Protein AF-A0A0A8YWP9-F1 (afdb_monomer)

Structure (mmCIF, N/CA/C/O backbone):
data_AF-A0A0A8YWP9-F1
#
_entry.id   AF-A0A0A8YWP9-F1
#
loop_
_atom_site.group_PDB
_atom_site.id
_atom_site.type_symbol
_atom_site.label_atom_id
_atom_site.label_alt_id
_atom_site.label_comp_id
_atom_site.label_asym_id
_atom_site.label_entity_id
_atom_site.label_seq_id
_atom_site.pdbx_PDB_ins_code
_atom_site.Cartn_x
_atom_site.Cartn_y
_atom_site.Cartn_z
_atom_site.occupancy
_atom_site.B_iso_or_equiv
_atom_site.auth_seq_id
_atom_site.auth_comp_id
_atom_site.auth_asym_id
_atom_site.auth_atom_id
_atom_site.pdbx_PDB_model_num
ATOM 1 N N . MET A 1 1 ? -4.025 -12.120 -4.131 1.00 73.50 1 MET A N 1
ATOM 2 C CA . MET A 1 1 ? -4.513 -11.167 -3.112 1.00 73.50 1 MET A CA 1
ATOM 3 C C . MET A 1 1 ? -4.702 -11.933 -1.810 1.00 73.50 1 MET A C 1
ATOM 5 O O . MET A 1 1 ? -5.176 -13.062 -1.880 1.00 73.50 1 MET A O 1
ATOM 9 N N . TYR A 1 2 ? -4.274 -11.401 -0.662 1.00 86.81 2 TYR A N 1
ATOM 10 C CA . TYR A 1 2 ? -4.468 -12.091 0.619 1.00 86.81 2 TYR A CA 1
ATOM 11 C C . TYR A 1 2 ? -5.923 -11.932 1.069 1.00 86.81 2 TYR A C 1
ATOM 13 O O . TYR A 1 2 ? -6.417 -10.810 1.146 1.00 86.81 2 TYR A O 1
ATOM 21 N N . LYS A 1 3 ? -6.610 -13.045 1.345 1.00 94.44 3 LYS A N 1
ATOM 22 C C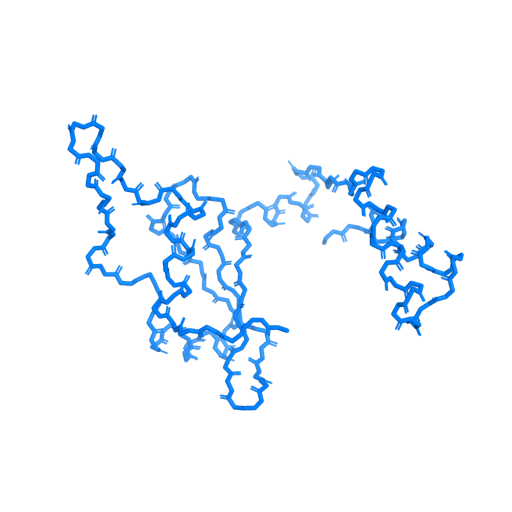A . LYS A 1 3 ? -7.946 -13.036 1.952 1.00 94.44 3 LYS A CA 1
ATOM 23 C C . LYS A 1 3 ? -7.761 -13.126 3.468 1.00 94.44 3 LYS A C 1
ATOM 25 O O . LYS A 1 3 ? -7.321 -14.159 3.964 1.00 94.44 3 LYS A O 1
ATOM 30 N N . ILE A 1 4 ? -8.047 -12.033 4.170 1.00 95.75 4 ILE A N 1
ATOM 31 C CA . ILE A 1 4 ? -7.954 -11.922 5.632 1.00 95.75 4 ILE A CA 1
ATOM 32 C C . ILE A 1 4 ? -9.261 -11.367 6.196 1.00 95.75 4 ILE A C 1
ATOM 34 O O . ILE A 1 4 ? -10.055 -10.768 5.467 1.00 95.75 4 ILE A O 1
ATOM 38 N N . THR A 1 5 ? -9.499 -11.577 7.485 1.00 95.69 5 THR A N 1
ATOM 39 C CA . THR A 1 5 ? -10.653 -10.992 8.178 1.00 95.69 5 THR A CA 1
ATOM 40 C C . THR A 1 5 ? -10.451 -9.493 8.414 1.00 95.69 5 THR A C 1
ATOM 42 O O . THR A 1 5 ? -9.329 -8.985 8.388 1.00 95.69 5 THR A O 1
ATOM 45 N N . LEU A 1 6 ? -11.545 -8.767 8.673 1.00 94.88 6 LEU A N 1
ATOM 46 C CA . LEU A 1 6 ? -11.460 -7.346 9.021 1.00 94.88 6 LEU A CA 1
ATOM 47 C C . LEU A 1 6 ? -10.706 -7.122 10.343 1.00 94.88 6 LEU A C 1
ATOM 49 O O . LEU A 1 6 ? -10.003 -6.127 10.482 1.00 94.88 6 LEU A O 1
ATOM 53 N N . GLU A 1 7 ? -10.814 -8.060 11.283 1.00 94.75 7 GLU A N 1
ATOM 54 C CA . GLU A 1 7 ? -10.028 -8.073 12.521 1.00 94.75 7 GLU A CA 1
ATOM 55 C C . GLU A 1 7 ? -8.526 -8.145 12.214 1.00 94.75 7 GLU A C 1
ATOM 57 O O . GLU A 1 7 ? -7.788 -7.232 12.568 1.00 94.75 7 GLU A O 1
ATOM 62 N N . GLN A 1 8 ? -8.098 -9.120 11.405 1.00 94.44 8 GLN A N 1
ATOM 63 C CA . GLN A 1 8 ? -6.698 -9.249 10.977 1.00 94.44 8 GLN A CA 1
ATOM 64 C C . GLN A 1 8 ? -6.188 -8.018 10.215 1.00 94.44 8 GLN A C 1
ATOM 66 O O . GLN A 1 8 ? -5.021 -7.653 10.327 1.00 94.44 8 GLN A O 1
ATOM 71 N N . PHE A 1 9 ? -7.040 -7.355 9.427 1.00 94.81 9 PHE A N 1
ATOM 72 C CA . PHE A 1 9 ? -6.663 -6.101 8.771 1.00 94.81 9 PHE A CA 1
ATOM 73 C C . PHE A 1 9 ? -6.423 -4.969 9.783 1.00 94.81 9 PHE A C 1
ATOM 75 O O . PHE A 1 9 ? -5.493 -4.181 9.606 1.00 94.81 9 PHE A O 1
ATOM 82 N N . ASN A 1 10 ? -7.220 -4.898 10.856 1.00 93.38 10 ASN A N 1
ATOM 83 C CA . ASN A 1 10 ? -6.973 -3.963 11.954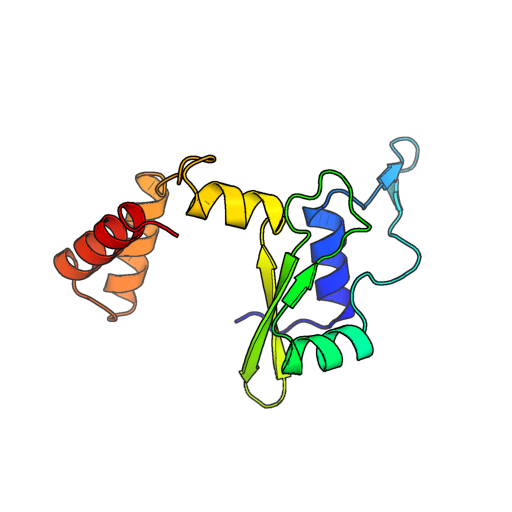 1.00 93.38 10 ASN A CA 1
ATOM 84 C C . ASN A 1 10 ? -5.669 -4.296 12.691 1.00 93.38 10 ASN A C 1
ATOM 86 O O . ASN A 1 10 ? -4.910 -3.374 12.974 1.00 93.38 10 ASN A O 1
ATOM 90 N N . ASP A 1 11 ? -5.355 -5.575 12.912 1.00 92.00 11 ASP A N 1
ATOM 91 C CA . ASP A 1 11 ? -4.080 -5.985 13.521 1.00 92.00 11 ASP A CA 1
ATOM 92 C C . ASP A 1 11 ? -2.876 -5.486 12.715 1.00 92.00 11 ASP A C 1
ATOM 94 O O . ASP A 1 11 ? -1.937 -4.915 13.278 1.00 92.00 11 ASP A O 1
ATOM 98 N N . VAL A 1 12 ? -2.931 -5.619 11.383 1.00 92.19 12 VAL A N 1
ATOM 99 C CA . VAL A 1 12 ? -1.901 -5.075 10.482 1.00 92.19 12 VAL A CA 1
ATOM 100 C C . VAL A 1 12 ? -1.834 -3.552 10.594 1.00 92.19 12 VAL A C 1
ATOM 102 O O . VAL A 1 12 ? -0.743 -3.004 10.738 1.00 92.19 12 VAL A O 1
ATOM 105 N N . LEU A 1 13 ? -2.977 -2.855 10.588 1.00 91.69 13 LEU A N 1
ATOM 106 C CA . LEU A 1 13 ? -3.007 -1.399 10.772 1.00 91.69 13 LEU A CA 1
ATOM 107 C C . LEU A 1 13 ? -2.370 -0.975 12.098 1.00 91.69 13 LEU A C 1
ATOM 109 O O . LEU A 1 13 ? -1.657 0.027 12.125 1.00 91.69 13 LEU A O 1
ATOM 113 N N . PHE A 1 14 ? -2.609 -1.705 13.188 1.00 90.88 14 PHE A N 1
ATOM 114 C CA . PHE A 1 14 ? -2.013 -1.401 14.485 1.00 90.88 14 PHE A CA 1
ATOM 115 C C . PHE A 1 14 ? -0.503 -1.601 14.477 1.00 90.88 14 PHE A C 1
ATOM 117 O O . PHE A 1 14 ? 0.233 -0.727 14.941 1.00 90.88 14 PHE A O 1
ATOM 124 N N . GLN A 1 15 ? -0.037 -2.727 13.942 1.00 88.81 15 GLN A N 1
ATOM 125 C CA . GLN A 1 15 ? 1.383 -3.059 13.892 1.00 88.81 15 GLN A CA 1
ATOM 126 C C . GLN A 1 15 ? 2.161 -2.060 13.030 1.00 88.81 15 GLN A C 1
ATOM 128 O O . GLN A 1 15 ? 3.145 -1.477 13.488 1.00 88.81 15 GLN A O 1
ATOM 133 N N . GLU A 1 16 ? 1.700 -1.816 11.804 1.00 90.19 16 GLU A N 1
ATOM 134 C CA . GLU A 1 16 ? 2.377 -0.936 10.844 1.00 90.19 16 GLU A CA 1
ATOM 135 C C . GLU A 1 16 ? 2.403 0.525 11.312 1.00 90.19 16 GLU A C 1
ATOM 137 O O . GLU A 1 16 ? 3.335 1.274 11.015 1.00 90.19 16 GLU A O 1
ATOM 142 N N . ASN A 1 17 ? 1.413 0.926 12.112 1.00 89.19 17 ASN A N 1
ATOM 143 C CA . ASN A 1 17 ? 1.354 2.252 12.717 1.00 89.19 17 ASN A CA 1
ATOM 144 C C . ASN A 1 17 ? 1.922 2.322 14.137 1.00 89.19 17 ASN A C 1
ATOM 146 O O . ASN A 1 17 ? 1.774 3.355 14.788 1.00 89.19 17 ASN A O 1
ATOM 150 N N . ARG A 1 18 ? 2.595 1.263 14.613 1.00 86.94 18 ARG A N 1
ATOM 151 C CA . ARG A 1 18 ? 3.243 1.203 15.938 1.00 86.94 18 ARG A CA 1
ATOM 152 C C . ARG A 1 18 ? 2.291 1.526 17.096 1.00 86.94 18 ARG A C 1
ATOM 154 O O . ARG A 1 18 ? 2.688 2.121 18.094 1.00 86.94 18 ARG A O 1
ATOM 161 N N . LEU A 1 19 ? 1.028 1.142 16.948 1.00 84.62 19 LEU A N 1
ATOM 162 C CA . LEU A 1 19 ? -0.011 1.304 17.969 1.00 84.62 19 LEU A CA 1
ATOM 163 C C . LEU A 1 19 ? -0.038 0.157 18.975 1.00 84.62 19 LEU A C 1
ATOM 165 O O . LEU A 1 19 ? -0.704 0.244 20.002 1.00 84.62 19 LEU A O 1
ATOM 169 N N . VAL A 1 20 ? 0.688 -0.909 18.667 1.00 82.00 20 VAL A N 1
ATOM 170 C CA . VAL A 1 20 ? 0.894 -2.039 19.554 1.00 82.00 20 VAL A CA 1
ATOM 171 C C . VAL A 1 20 ? 1.992 -1.678 20.555 1.00 82.00 20 VAL A C 1
ATOM 173 O O . VAL A 1 20 ? 3.141 -1.456 20.168 1.00 82.00 20 VAL A O 1
ATOM 176 N N . LEU A 1 21 ? 1.645 -1.593 21.840 1.00 73.69 21 LEU A N 1
ATOM 177 C CA . LEU A 1 21 ? 2.605 -1.302 22.904 1.00 73.69 21 LEU A CA 1
ATOM 178 C C . LEU A 1 21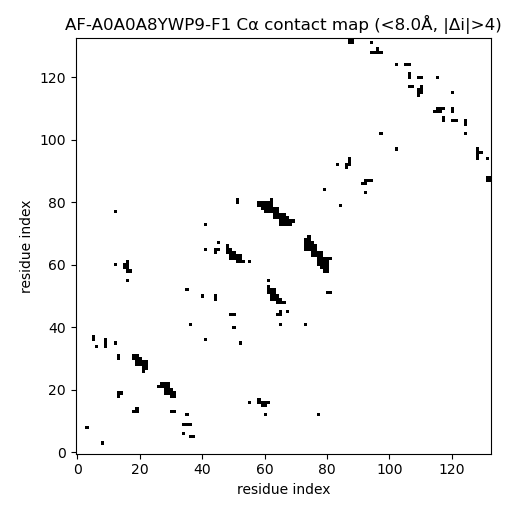 ? 3.214 -2.610 23.416 1.00 73.69 21 LEU A C 1
ATOM 180 O O . LEU A 1 21 ? 2.517 -3.442 23.996 1.00 73.69 21 LEU A O 1
ATOM 184 N N . GLU A 1 22 ? 4.523 -2.785 23.244 1.00 66.19 22 GLU A N 1
ATOM 185 C CA . GLU A 1 22 ? 5.268 -3.837 23.937 1.00 66.19 22 GLU A CA 1
ATOM 186 C C . GLU A 1 22 ? 5.669 -3.339 25.330 1.00 66.19 22 GLU A C 1
ATOM 188 O O . GLU A 1 22 ? 6.551 -2.488 25.485 1.00 66.19 22 GLU A O 1
ATOM 193 N N . ASN A 1 23 ? 5.034 -3.868 26.378 1.00 60.19 23 ASN A N 1
ATOM 194 C CA . ASN A 1 23 ? 5.459 -3.578 27.744 1.00 60.19 23 ASN A CA 1
ATOM 195 C C . ASN A 1 23 ? 6.726 -4.386 28.056 1.00 60.19 23 ASN A C 1
ATOM 197 O O . ASN A 1 23 ? 6.669 -5.563 28.413 1.00 60.19 23 ASN A O 1
ATOM 201 N N . GLY A 1 24 ? 7.886 -3.728 27.960 1.00 53.59 24 GLY A N 1
ATOM 202 C CA . GLY A 1 24 ? 9.224 -4.326 28.089 1.00 53.59 24 GLY A CA 1
ATOM 203 C C . GLY A 1 24 ? 9.584 -4.970 29.438 1.00 53.59 24 GLY A C 1
ATOM 204 O O . GLY A 1 24 ? 10.747 -5.301 29.646 1.00 53.59 24 GLY A O 1
ATOM 205 N N . LYS A 1 25 ? 8.633 -5.137 30.365 1.00 57.84 25 LYS A N 1
ATOM 206 C CA . LYS A 1 25 ? 8.844 -5.839 31.643 1.00 57.84 25 LYS A CA 1
ATOM 207 C C . LYS A 1 25 ? 8.317 -7.275 31.649 1.00 57.84 25 LYS A C 1
ATOM 209 O O . LYS A 1 25 ? 8.973 -8.124 32.239 1.00 57.84 25 LYS A O 1
ATOM 214 N N . ASP A 1 26 ? 7.219 -7.545 30.938 1.00 63.28 26 ASP A N 1
ATOM 215 C CA . ASP A 1 26 ? 6.518 -8.839 31.005 1.00 63.28 26 ASP A CA 1
ATOM 216 C C . ASP A 1 26 ? 6.308 -9.496 29.627 1.00 63.28 26 ASP A C 1
ATOM 218 O O . ASP A 1 26 ? 5.718 -10.568 29.539 1.00 63.28 26 ASP A O 1
ATOM 222 N N . GLY A 1 27 ? 6.758 -8.860 28.534 1.00 61.12 27 GLY A N 1
ATOM 223 C CA . GLY A 1 27 ? 6.565 -9.366 27.166 1.00 61.12 27 GLY A CA 1
ATOM 224 C C . GLY A 1 27 ? 5.109 -9.334 26.681 1.00 61.12 27 GLY A C 1
ATOM 225 O O . GLY A 1 27 ? 4.809 -9.844 25.604 1.00 61.12 27 GLY A O 1
ATOM 226 N N . ASN A 1 28 ? 4.204 -8.735 27.460 1.00 65.25 28 ASN A N 1
ATOM 227 C CA . ASN A 1 28 ? 2.806 -8.581 27.084 1.00 65.25 28 ASN A CA 1
ATOM 228 C C . ASN A 1 28 ? 2.653 -7.480 26.032 1.00 65.25 28 ASN A C 1
ATOM 230 O O . ASN A 1 28 ? 3.057 -6.330 26.233 1.00 65.25 28 ASN A O 1
ATOM 234 N N . VAL A 1 29 ? 2.031 -7.870 24.925 1.00 69.94 29 VAL A N 1
ATOM 235 C CA . VAL A 1 29 ? 1.680 -7.020 23.794 1.00 69.94 29 VAL A CA 1
ATOM 236 C C . VAL A 1 29 ? 0.284 -6.457 24.046 1.00 69.94 29 VAL A C 1
ATOM 238 O O . VAL A 1 29 ? -0.672 -7.221 24.185 1.00 69.94 29 VAL A O 1
ATOM 241 N N . GLN A 1 30 ? 0.157 -5.134 24.141 1.00 74.50 30 GLN A N 1
ATOM 242 C CA . GLN A 1 30 ? -1.134 -4.476 24.331 1.00 74.50 30 GLN A CA 1
ATOM 243 C C . GLN A 1 30 ? -1.627 -3.905 23.001 1.00 74.50 30 GLN A C 1
ATOM 245 O O . GLN A 1 30 ? -1.008 -3.008 22.425 1.00 74.50 30 GLN A O 1
ATOM 250 N N . TYR A 1 31 ? -2.753 -4.440 22.534 1.00 75.56 31 TYR A N 1
ATOM 251 C CA . TYR A 1 31 ? -3.480 -3.934 21.374 1.00 75.56 31 TYR A CA 1
ATOM 252 C C . TYR A 1 31 ? -4.522 -2.897 21.810 1.00 75.56 31 TYR A C 1
ATOM 254 O O . TYR A 1 31 ? -4.982 -2.945 22.954 1.00 75.56 31 TYR A O 1
ATOM 262 N N . PRO A 1 32 ? -4.913 -1.963 20.927 1.00 80.94 32 PRO A N 1
ATOM 263 C CA . PRO A 1 32 ? -6.024 -1.062 21.200 1.00 80.94 32 PRO A CA 1
ATOM 264 C C . PRO A 1 32 ? -7.333 -1.819 21.452 1.00 80.94 32 PRO A C 1
ATOM 266 O O . PRO A 1 32 ? -7.656 -2.771 20.747 1.00 80.94 32 PRO A O 1
ATOM 269 N N . ASP A 1 33 ? -8.127 -1.337 22.410 1.00 81.12 33 ASP A N 1
ATOM 270 C CA . ASP A 1 33 ? -9.385 -1.975 22.835 1.00 81.12 33 ASP A CA 1
ATOM 271 C C . ASP A 1 33 ? -10.516 -1.878 21.790 1.00 81.12 33 ASP A C 1
ATOM 273 O O . ASP A 1 33 ? -11.641 -2.323 22.022 1.00 81.12 33 ASP A O 1
ATOM 277 N N . SER A 1 34 ? -10.282 -1.222 20.651 1.00 85.94 34 SER A N 1
ATOM 278 C CA . SER A 1 34 ? -11.295 -0.998 19.619 1.00 85.94 34 SER A CA 1
ATOM 279 C C . SER A 1 34 ? -10.680 -0.960 18.222 1.00 85.94 34 SER A C 1
ATOM 281 O O . SER A 1 34 ? -9.600 -0.389 18.054 1.00 85.94 34 SER A O 1
ATOM 283 N N . PRO A 1 35 ? -11.369 -1.518 17.208 1.00 90.56 35 PRO A N 1
ATOM 284 C CA . PRO A 1 35 ? -10.893 -1.485 15.832 1.00 90.56 35 PRO A CA 1
ATOM 285 C C . PRO A 1 35 ? -10.870 -0.050 15.291 1.00 90.56 35 PRO A C 1
ATOM 287 O O . PRO A 1 35 ? -11.729 0.770 15.613 1.00 90.56 35 PRO A O 1
ATOM 290 N N . LEU A 1 36 ? -9.910 0.236 14.413 1.00 89.75 36 LEU A N 1
ATOM 291 C CA . LEU A 1 36 ? -9.839 1.493 13.658 1.00 89.75 36 LEU A CA 1
ATOM 292 C C . LEU A 1 36 ? -10.865 1.517 12.526 1.00 89.75 36 LEU A C 1
ATOM 294 O O . LEU A 1 36 ? -11.403 2.574 12.190 1.00 89.75 36 LEU A O 1
ATOM 298 N N . ILE A 1 37 ? -11.105 0.350 11.924 1.00 92.44 37 ILE A N 1
ATOM 299 C CA . ILE A 1 37 ? -12.026 0.156 10.810 1.00 92.44 37 ILE A CA 1
ATOM 300 C C . ILE A 1 37 ? -13.022 -0.959 11.152 1.00 92.44 37 ILE A C 1
ATOM 302 O O . ILE A 1 37 ? -12.635 -2.119 11.291 1.00 92.44 37 ILE A O 1
ATOM 306 N N . GLY A 1 38 ? -14.307 -0.617 11.245 1.00 93.38 38 GLY A N 1
ATOM 307 C CA . GLY A 1 38 ? -15.424 -1.555 11.348 1.00 93.38 38 GLY A CA 1
ATOM 308 C C . GLY A 1 38 ? -16.227 -1.670 10.049 1.00 93.38 38 GLY A C 1
ATOM 309 O O . GLY A 1 38 ? -15.901 -1.066 9.026 1.00 93.38 38 GLY A O 1
ATOM 310 N N . SER A 1 39 ? -17.312 -2.443 10.080 1.00 93.50 39 SER A N 1
ATOM 311 C CA . SER A 1 39 ? -18.175 -2.650 8.907 1.00 93.50 39 SER A CA 1
ATOM 312 C C . SER A 1 39 ? -18.811 -1.353 8.392 1.00 93.50 39 SER A C 1
ATOM 314 O O . SER A 1 39 ? -18.897 -1.162 7.182 1.00 93.50 39 SER A O 1
ATOM 316 N N . SER A 1 40 ? -19.198 -0.440 9.290 1.00 93.56 40 SER A N 1
ATOM 317 C CA . SER A 1 40 ? -19.733 0.885 8.942 1.00 93.56 40 SER A CA 1
ATOM 318 C C . SER A 1 40 ? -18.732 1.731 8.159 1.00 93.56 40 SER A C 1
ATOM 320 O O . SER A 1 40 ? -19.084 2.396 7.188 1.00 93.56 40 SER A O 1
ATOM 322 N N . GLU A 1 41 ? -17.460 1.684 8.546 1.00 94.06 41 GLU A N 1
ATOM 323 C CA . GLU A 1 41 ? -16.369 2.382 7.874 1.00 94.06 41 GLU A CA 1
ATOM 324 C C . GLU A 1 41 ? -16.164 1.809 6.468 1.00 94.06 41 GLU A C 1
ATOM 326 O O . GLU A 1 41 ? -15.962 2.563 5.519 1.00 94.06 41 GLU A O 1
ATOM 331 N N . VAL A 1 42 ? -16.229 0.481 6.325 1.00 94.00 42 VAL A N 1
ATOM 332 C CA . VAL A 1 42 ? -16.104 -0.199 5.028 1.00 94.00 42 VAL A CA 1
ATOM 333 C C . VAL A 1 42 ? -17.271 0.161 4.111 1.00 94.00 42 VAL A C 1
ATOM 335 O O . VAL A 1 42 ? -17.048 0.468 2.940 1.00 94.00 42 VAL A O 1
ATOM 338 N N . GLU A 1 43 ? -18.499 0.181 4.627 1.00 93.62 43 GLU A N 1
ATOM 339 C CA . GLU A 1 43 ? -19.677 0.616 3.874 1.00 93.62 43 GLU A CA 1
ATOM 340 C C . GLU A 1 43 ? -19.534 2.075 3.425 1.00 93.62 43 GLU A C 1
ATOM 342 O O . GLU A 1 43 ? -19.684 2.377 2.239 1.00 93.62 43 GLU A O 1
ATOM 347 N N . PHE A 1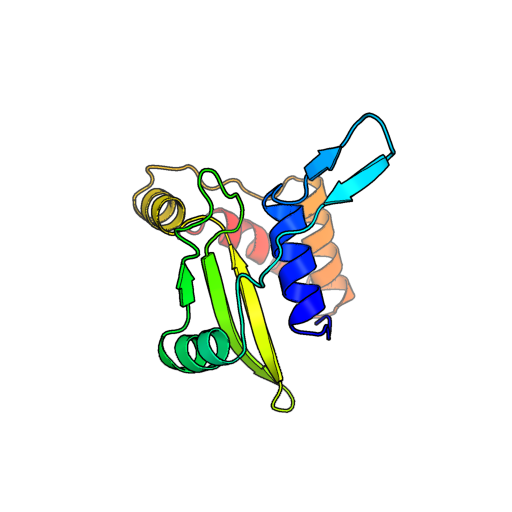 44 ? -19.126 2.964 4.330 1.00 93.06 44 PHE A N 1
ATOM 348 C CA . PHE A 1 44 ? -18.831 4.357 4.006 1.00 93.06 44 PHE A CA 1
ATOM 349 C C . PHE A 1 44 ? -17.772 4.483 2.899 1.00 93.06 44 PHE A C 1
ATOM 351 O O . PHE A 1 44 ? -17.966 5.233 1.936 1.00 93.06 44 PHE A O 1
ATOM 358 N N . MET A 1 45 ? -16.664 3.743 2.994 1.00 94.38 45 MET A N 1
ATOM 359 C CA . MET A 1 45 ? -15.592 3.771 1.993 1.00 94.38 45 MET A CA 1
ATOM 360 C C . MET A 1 45 ? -16.001 3.137 0.663 1.00 94.38 45 MET A C 1
ATOM 362 O O . MET A 1 45 ? -15.458 3.511 -0.374 1.00 94.38 45 MET A O 1
ATOM 366 N N . SER A 1 46 ? -16.975 2.226 0.644 1.00 92.62 46 SER A N 1
ATOM 367 C CA . SER A 1 46 ? -17.477 1.666 -0.615 1.00 92.62 46 SER A CA 1
ATOM 368 C C . SER A 1 46 ? -18.048 2.748 -1.546 1.00 92.62 46 SER A C 1
ATOM 370 O O . SER A 1 46 ? -17.938 2.636 -2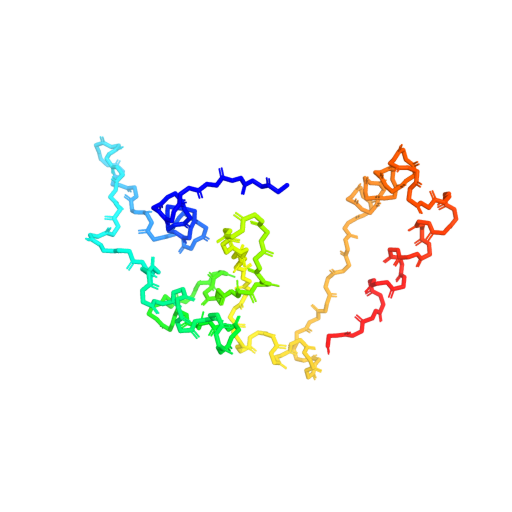.771 1.00 92.62 46 SER A O 1
ATOM 372 N N . ILE A 1 47 ? -18.559 3.837 -0.956 1.00 92.25 47 ILE A N 1
ATOM 373 C CA . ILE A 1 47 ? -19.077 5.027 -1.640 1.00 92.25 47 ILE A CA 1
ATOM 374 C C . ILE A 1 47 ? -17.979 6.092 -1.777 1.00 92.25 47 ILE A C 1
ATOM 376 O O . ILE A 1 47 ? -17.726 6.585 -2.875 1.00 92.25 47 ILE A O 1
ATOM 380 N N . ASN A 1 48 ? -17.295 6.421 -0.677 1.00 90.12 48 ASN A N 1
ATOM 381 C CA . ASN A 1 48 ? -16.372 7.562 -0.590 1.00 90.12 48 ASN A CA 1
ATOM 382 C C . ASN A 1 48 ? -14.917 7.235 -0.967 1.00 90.12 48 ASN A C 1
ATOM 384 O O . ASN A 1 48 ? -14.060 8.113 -0.944 1.00 90.12 48 ASN A O 1
ATOM 388 N N . LYS A 1 49 ? -14.631 5.978 -1.323 1.00 91.12 49 LYS A N 1
ATOM 389 C CA . LYS A 1 49 ? -13.333 5.413 -1.743 1.00 91.12 49 LYS A CA 1
ATOM 390 C C . LYS A 1 49 ? -12.219 5.395 -0.708 1.00 91.12 49 LYS A C 1
ATOM 392 O O . LYS A 1 49 ? -11.354 4.532 -0.809 1.00 91.12 49 LYS A O 1
ATOM 397 N N . ALA A 1 50 ? -12.212 6.291 0.265 1.00 87.19 50 ALA A N 1
ATOM 398 C CA . ALA A 1 50 ? -11.163 6.341 1.268 1.00 87.19 50 ALA A CA 1
ATOM 399 C C . ALA A 1 50 ? -11.685 6.807 2.625 1.00 87.19 50 ALA A C 1
ATOM 401 O O . ALA A 1 50 ? -12.718 7.473 2.729 1.00 87.19 50 ALA A O 1
ATOM 402 N N . ARG A 1 51 ? -10.933 6.461 3.666 1.00 87.44 51 ARG A N 1
ATOM 403 C CA . ARG A 1 51 ? -11.082 6.985 5.016 1.00 87.44 51 ARG A CA 1
ATOM 404 C C . ARG A 1 51 ? -9.709 7.284 5.589 1.00 87.44 51 ARG A C 1
ATOM 406 O O . ARG A 1 51 ? -8.856 6.403 5.686 1.00 87.44 51 ARG A O 1
ATOM 413 N N . HIS A 1 52 ? -9.538 8.525 6.024 1.00 85.06 52 HIS A N 1
ATOM 414 C CA . HIS A 1 52 ? -8.363 8.929 6.772 1.00 85.06 52 HIS A CA 1
ATOM 415 C C . HIS A 1 52 ? -8.573 8.669 8.267 1.00 85.06 52 HIS A C 1
ATOM 417 O O . HIS A 1 52 ? -9.593 9.040 8.847 1.00 85.06 52 HIS A O 1
ATOM 423 N N . LEU A 1 53 ? -7.607 8.002 8.884 1.00 81.19 53 LEU A N 1
ATOM 424 C CA . LEU A 1 53 ? -7.555 7.679 10.301 1.00 81.19 53 LEU A CA 1
ATOM 425 C C . LEU A 1 53 ? -6.848 8.812 11.051 1.00 81.19 53 LEU A C 1
ATOM 427 O O . LEU A 1 53 ? -5.728 8.655 11.532 1.00 81.19 53 LEU A O 1
ATOM 431 N N . GLU A 1 54 ? -7.518 9.964 11.138 1.00 68.00 54 GLU A N 1
ATOM 432 C CA . GLU A 1 54 ? -7.010 11.190 11.784 1.00 68.00 54 GLU A CA 1
ATOM 433 C C . GLU A 1 54 ? -6.563 10.981 13.241 1.00 68.00 54 GLU A C 1
ATOM 435 O O . GLU A 1 54 ? -5.762 11.746 13.778 1.00 68.00 54 GLU A O 1
ATOM 440 N N . THR A 1 55 ? -7.067 9.933 13.891 1.00 67.19 55 THR A N 1
ATOM 441 C CA . THR A 1 55 ? -6.754 9.578 15.277 1.00 67.19 55 THR A CA 1
ATOM 442 C C . THR A 1 55 ? -5.323 9.077 15.479 1.00 67.19 55 THR A C 1
ATOM 444 O O . THR A 1 55 ? -4.850 9.078 16.616 1.00 67.19 55 THR A O 1
ATOM 447 N N . ILE A 1 56 ? -4.608 8.692 14.416 1.00 74.44 56 ILE A N 1
ATOM 448 C CA . ILE A 1 56 ? -3.243 8.166 14.510 1.00 74.44 56 ILE A CA 1
ATOM 449 C C . ILE A 1 56 ? -2.232 9.258 14.136 1.00 74.44 56 ILE A C 1
ATOM 451 O O . ILE A 1 56 ? -1.844 9.411 12.975 1.00 74.44 56 ILE A O 1
ATOM 455 N N . LYS A 1 57 ? -1.788 10.030 15.134 1.00 68.06 57 LYS A N 1
ATOM 456 C CA . LYS A 1 57 ? -0.690 10.996 14.955 1.00 68.06 57 LYS A CA 1
ATOM 457 C C . LYS A 1 57 ? 0.600 10.262 14.570 1.00 68.06 57 LYS A C 1
ATOM 459 O O . LYS A 1 57 ? 0.880 9.198 15.111 1.00 68.06 57 LYS A O 1
ATOM 464 N N . ASP A 1 58 ? 1.357 10.831 13.632 1.00 73.88 58 ASP A N 1
ATOM 465 C CA . ASP A 1 58 ? 2.647 10.308 13.138 1.00 73.88 58 ASP A CA 1
ATOM 466 C C . ASP A 1 58 ? 2.596 8.895 12.515 1.00 73.88 58 ASP A C 1
ATOM 468 O O . ASP A 1 58 ? 3.603 8.194 12.402 1.00 73.88 58 ASP A O 1
ATOM 472 N N . SER A 1 59 ? 1.408 8.491 12.065 1.00 82.38 59 SER A N 1
ATOM 473 C CA . S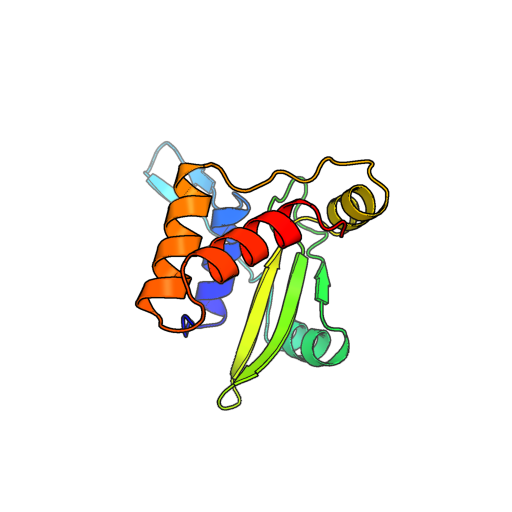ER A 1 59 ? 1.147 7.243 11.352 1.00 82.38 59 SER A CA 1
ATOM 474 C C . SER A 1 59 ? 1.827 7.171 9.987 1.00 82.38 59 SER A C 1
ATOM 476 O O . SER A 1 59 ? 1.770 8.117 9.200 1.00 82.38 59 SER A O 1
ATOM 478 N N . TRP A 1 60 ? 2.388 6.003 9.665 1.00 86.25 60 TRP A N 1
ATOM 479 C CA . TRP A 1 60 ? 2.917 5.706 8.330 1.00 86.25 60 TRP A CA 1
ATOM 480 C C . TRP A 1 60 ? 1.826 5.288 7.342 1.00 86.25 60 TRP A C 1
ATOM 482 O O . TRP A 1 60 ? 1.962 5.542 6.149 1.00 86.25 60 TRP A O 1
ATOM 492 N N . TYR A 1 61 ? 0.740 4.686 7.833 1.00 91.19 61 TYR A N 1
ATOM 493 C CA . TYR A 1 61 ? -0.350 4.133 7.034 1.00 91.19 61 TYR A CA 1
ATOM 494 C C . TYR A 1 61 ? -1.732 4.509 7.596 1.00 91.19 61 TYR A C 1
ATOM 496 O O . TYR A 1 61 ? -2.523 3.640 7.967 1.00 91.19 61 TYR A O 1
ATOM 504 N N . SER A 1 62 ? -2.029 5.810 7.687 1.00 90.19 62 SER A N 1
ATOM 505 C CA . SER A 1 62 ? -3.307 6.328 8.217 1.00 90.19 62 SER A CA 1
ATOM 506 C C . SER A 1 62 ? -4.366 6.565 7.148 1.00 90.19 62 SER A C 1
ATOM 508 O O . SER A 1 62 ? -5.445 7.057 7.466 1.00 90.19 62 SER A O 1
ATOM 510 N N . ASN A 1 63 ? -4.111 6.283 5.874 1.00 91.88 63 ASN A N 1
ATOM 511 C CA . ASN A 1 63 ? -5.124 6.442 4.836 1.00 91.88 63 ASN A CA 1
ATOM 512 C C . ASN A 1 63 ? -5.550 5.075 4.302 1.00 91.88 63 ASN A C 1
ATOM 514 O O . ASN A 1 63 ? -4.781 4.416 3.607 1.00 91.88 63 ASN A O 1
ATOM 518 N N . VAL A 1 64 ? -6.771 4.651 4.625 1.00 93.81 64 VAL A N 1
ATOM 519 C CA . VAL A 1 64 ? -7.342 3.380 4.165 1.00 93.81 64 VAL A CA 1
ATOM 520 C C . VAL A 1 64 ? -8.167 3.637 2.911 1.00 93.81 64 VAL A C 1
ATOM 522 O O . VAL A 1 64 ? -9.004 4.538 2.891 1.00 93.81 64 VAL A O 1
ATOM 525 N N . LEU A 1 65 ? -7.941 2.853 1.858 1.00 94.75 65 LEU A N 1
ATOM 526 C CA . LEU A 1 65 ? -8.660 2.951 0.593 1.00 94.75 65 LEU A CA 1
ATOM 527 C C . LEU A 1 65 ? -9.443 1.683 0.292 1.00 94.75 65 LEU A C 1
ATOM 529 O O . LEU A 1 65 ? -9.008 0.567 0.570 1.00 94.75 65 LEU A O 1
ATOM 533 N N . TYR A 1 66 ? -10.571 1.888 -0.367 1.00 96.19 66 TYR A N 1
ATOM 534 C CA . TYR A 1 66 ? -11.429 0.865 -0.922 1.00 96.19 66 TYR A CA 1
ATOM 535 C C . TYR A 1 66 ? -11.239 0.813 -2.439 1.00 96.19 66 TYR A C 1
ATOM 537 O O . TYR A 1 66 ? -11.578 1.757 -3.159 1.00 96.19 66 TYR A O 1
ATOM 545 N N . LEU A 1 67 ? -10.710 -0.303 -2.937 1.00 95.19 67 LEU A N 1
ATOM 546 C CA . LEU A 1 67 ? -10.362 -0.472 -4.353 1.00 95.19 67 LEU A CA 1
ATOM 547 C C . LEU A 1 67 ? -11.468 -1.142 -5.176 1.00 95.19 67 LEU A C 1
ATOM 549 O O . LEU A 1 67 ? -11.416 -1.118 -6.402 1.00 95.19 67 LEU A O 1
ATOM 553 N N . GLY A 1 68 ? -12.486 -1.709 -4.531 1.00 95.00 68 GLY A N 1
ATOM 554 C CA . GLY A 1 68 ? -13.562 -2.427 -5.209 1.00 95.00 68 GLY A CA 1
ATOM 555 C C . GLY A 1 68 ? -14.004 -3.660 -4.438 1.00 95.00 68 GLY A C 1
ATOM 556 O O . GLY A 1 68 ? -13.797 -3.752 -3.227 1.00 95.00 68 GLY A O 1
ATOM 557 N N . LYS A 1 69 ? -14.619 -4.599 -5.158 1.00 94.25 69 LYS A N 1
ATOM 558 C CA . LYS A 1 69 ? -14.939 -5.933 -4.651 1.00 94.25 69 LYS A CA 1
ATOM 559 C C . LYS A 1 69 ? -14.466 -7.005 -5.619 1.00 94.25 69 LYS A C 1
ATOM 561 O O . LYS A 1 69 ? -14.488 -6.786 -6.828 1.00 94.25 69 LYS A O 1
ATOM 566 N N . GLU A 1 70 ? -14.118 -8.158 -5.073 1.00 94.69 70 GLU A N 1
ATOM 567 C CA . GLU A 1 70 ? -13.870 -9.406 -5.795 1.00 94.69 70 GLU A CA 1
ATOM 568 C C . GLU A 1 70 ? -14.544 -10.536 -5.006 1.00 94.69 70 GLU A C 1
ATOM 570 O O . GLU A 1 70 ? -14.407 -10.588 -3.786 1.00 94.69 70 GLU A O 1
ATOM 575 N N . ASP A 1 71 ? -15.317 -11.398 -5.672 1.00 93.38 71 ASP A N 1
ATOM 576 C CA . ASP A 1 71 ? -16.136 -12.441 -5.024 1.00 93.38 71 ASP A CA 1
ATOM 577 C C . ASP A 1 71 ? -17.029 -11.902 -3.880 1.00 93.38 71 ASP A C 1
ATOM 579 O O . ASP A 1 71 ? -17.095 -12.488 -2.801 1.00 93.38 71 ASP A O 1
ATOM 583 N N . ASP A 1 72 ? -17.654 -10.736 -4.084 1.00 91.81 72 ASP A N 1
ATOM 584 C CA . ASP A 1 72 ? -18.434 -9.987 -3.080 1.00 91.81 72 ASP A CA 1
ATOM 585 C C . ASP A 1 72 ? -17.661 -9.521 -1.827 1.00 91.81 72 ASP A C 1
ATOM 587 O O . ASP A 1 72 ? -18.233 -8.858 -0.953 1.00 91.81 72 ASP A O 1
ATOM 591 N N . LEU A 1 73 ? -16.349 -9.757 -1.761 1.00 93.69 73 LEU A N 1
ATOM 592 C CA . LEU A 1 73 ? -15.479 -9.306 -0.677 1.00 93.69 73 LEU A CA 1
ATOM 593 C C . LEU A 1 73 ? -14.854 -7.941 -0.999 1.00 93.69 73 LEU A C 1
ATOM 595 O O . LEU A 1 73 ? -14.410 -7.723 -2.128 1.00 93.69 73 LEU A O 1
ATOM 599 N N . PRO A 1 74 ? -14.790 -7.007 -0.032 1.00 95.06 74 PRO A N 1
ATOM 600 C CA . PRO A 1 74 ? -14.171 -5.705 -0.241 1.00 95.06 74 PRO A CA 1
ATOM 601 C C . PRO A 1 74 ? -12.650 -5.825 -0.369 1.00 95.06 74 PRO A C 1
ATOM 603 O O . PRO A 1 74 ? -12.002 -6.532 0.402 1.00 95.06 74 PRO A O 1
ATOM 606 N N . ILE A 1 75 ? -12.073 -5.071 -1.302 1.00 96.06 75 ILE A N 1
ATOM 607 C CA . ILE A 1 75 ? -10.623 -4.931 -1.435 1.00 96.06 75 ILE A CA 1
ATOM 608 C C . ILE A 1 75 ? -10.206 -3.651 -0.721 1.00 96.06 75 ILE A C 1
ATOM 610 O O . ILE A 1 75 ? -10.531 -2.548 -1.170 1.00 96.06 75 ILE A O 1
ATOM 614 N N . LEU A 1 76 ? -9.478 -3.810 0.382 1.00 95.69 76 LEU A N 1
ATOM 615 C CA . LEU A 1 76 ? -8.935 -2.712 1.175 1.00 95.69 76 LEU A CA 1
ATOM 616 C C . LEU A 1 76 ? -7.418 -2.619 1.001 1.00 95.69 76 LEU A C 1
ATOM 618 O O . LEU A 1 76 ? -6.730 -3.630 0.867 1.00 95.69 76 LEU A O 1
ATOM 622 N N . THR A 1 77 ? -6.894 -1.400 1.042 1.00 94.75 77 THR A N 1
ATOM 623 C CA . THR A 1 77 ? -5.456 -1.126 1.143 1.00 94.75 77 THR A CA 1
ATOM 624 C C . THR A 1 77 ? -5.221 0.046 2.087 1.00 94.75 77 THR A C 1
ATOM 626 O O . THR A 1 77 ? -6.149 0.785 2.406 1.00 94.75 77 THR A O 1
ATOM 629 N N . MET A 1 78 ? -3.984 0.238 2.527 1.00 93.69 78 MET A N 1
ATOM 630 C CA . MET A 1 78 ? -3.568 1.377 3.343 1.00 93.69 78 MET A CA 1
ATOM 631 C C . MET A 1 78 ? -2.363 2.074 2.703 1.00 93.69 78 MET A C 1
ATOM 633 O O . MET A 1 78 ? -1.565 1.433 2.021 1.00 93.69 78 MET A O 1
ATOM 637 N N . THR A 1 79 ? -2.249 3.387 2.880 1.00 92.19 79 THR A N 1
ATOM 638 C CA . THR A 1 79 ? -1.155 4.218 2.356 1.00 92.19 79 THR A CA 1
ATOM 639 C C . THR A 1 79 ? -0.834 5.360 3.323 1.00 92.19 79 THR A C 1
ATOM 641 O O . THR A 1 79 ? -1.528 5.545 4.328 1.00 92.19 79 THR A O 1
ATOM 644 N N . CYS A 1 80 ? 0.199 6.135 2.991 1.00 90.50 80 CYS A N 1
ATOM 645 C CA . CYS A 1 80 ? 0.618 7.331 3.713 1.00 90.50 80 CYS A CA 1
ATOM 646 C C . CYS A 1 80 ? -0.520 8.345 3.955 1.00 90.50 80 CYS A C 1
ATOM 648 O O . CYS A 1 80 ? -1.544 8.322 3.259 1.00 90.50 80 CYS A O 1
ATOM 650 N N . PRO A 1 81 ? -0.354 9.254 4.935 1.00 89.00 81 PRO A N 1
ATOM 651 C CA . PRO A 1 81 ? -1.338 10.292 5.221 1.00 89.00 81 PRO A CA 1
ATOM 652 C C . PRO A 1 81 ? -1.722 11.107 3.978 1.00 89.00 81 PRO A C 1
ATOM 654 O O . PRO A 1 81 ? -0.892 11.369 3.104 1.00 89.00 81 PRO A O 1
ATOM 657 N N . LEU A 1 82 ? -2.969 11.590 3.927 1.00 86.62 82 LEU A N 1
ATOM 658 C CA . LEU A 1 82 ? -3.447 12.426 2.816 1.00 86.62 82 LEU A CA 1
ATOM 659 C C . LEU A 1 82 ? -2.580 13.675 2.608 1.00 86.62 82 LEU A C 1
ATOM 661 O O . LEU A 1 82 ? -2.320 14.057 1.471 1.00 86.62 82 LEU A O 1
ATOM 665 N N . SER A 1 83 ? -2.078 14.277 3.689 1.00 87.88 83 SER A N 1
ATOM 666 C CA . SER A 1 83 ? -1.158 15.415 3.611 1.00 87.88 83 SER A CA 1
ATOM 667 C C . SER A 1 83 ? 0.115 15.092 2.831 1.00 87.88 83 SER A C 1
ATOM 669 O O . SER A 1 83 ? 0.600 15.935 2.081 1.00 87.88 83 SER A O 1
ATOM 671 N N . ASP A 1 84 ? 0.652 13.881 2.976 1.00 89.75 84 ASP A N 1
ATOM 672 C CA . ASP A 1 84 ? 1.848 13.468 2.247 1.00 89.75 84 ASP A CA 1
ATOM 673 C C . ASP A 1 84 ? 1.525 13.181 0.783 1.00 89.75 84 ASP A C 1
ATOM 675 O O . ASP A 1 84 ? 2.303 13.570 -0.083 1.00 89.75 84 ASP A O 1
ATOM 679 N N . ILE A 1 85 ? 0.351 12.612 0.480 1.00 88.00 85 ILE A N 1
ATOM 680 C CA . ILE A 1 85 ? -0.131 12.464 -0.905 1.00 88.00 85 ILE A CA 1
ATOM 681 C C . ILE A 1 85 ? -0.184 13.827 -1.606 1.00 88.00 85 ILE A C 1
ATOM 683 O O . ILE A 1 85 ? 0.346 13.976 -2.707 1.00 88.00 85 ILE A O 1
ATOM 687 N N . GLU A 1 86 ? -0.772 14.840 -0.970 1.00 90.31 86 GLU A N 1
ATOM 688 C CA . GLU A 1 86 ? -0.844 16.190 -1.542 1.00 90.31 86 GLU A CA 1
ATOM 689 C C . GLU A 1 86 ? 0.541 16.839 -1.676 1.00 90.31 86 GLU A C 1
ATOM 691 O O . GLU A 1 86 ? 0.818 17.551 -2.647 1.00 90.31 86 GLU A O 1
ATOM 696 N N . ARG A 1 87 ? 1.467 16.547 -0.757 1.00 91.94 87 ARG A N 1
ATOM 697 C CA . ARG A 1 87 ? 2.867 16.975 -0.878 1.00 91.94 87 ARG A CA 1
ATOM 698 C C . ARG A 1 87 ? 3.603 16.270 -2.012 1.00 91.94 87 ARG A C 1
ATOM 700 O O . ARG A 1 87 ? 4.392 16.923 -2.684 1.00 91.94 87 ARG A O 1
ATOM 707 N N . PHE A 1 88 ? 3.350 14.991 -2.275 1.00 90.06 88 PHE A N 1
ATOM 708 C CA . PHE A 1 88 ? 3.913 14.321 -3.448 1.00 90.06 88 PHE A CA 1
ATOM 709 C C . PHE A 1 88 ? 3.385 14.933 -4.751 1.00 90.06 88 PHE A C 1
ATOM 711 O O . PHE A 1 88 ? 4.185 15.278 -5.618 1.00 90.06 88 PHE A O 1
ATOM 718 N N . LYS A 1 89 ? 2.067 15.149 -4.864 1.00 89.25 89 LYS A N 1
ATOM 719 C CA . LYS A 1 89 ? 1.440 15.776 -6.047 1.00 89.25 89 LYS A CA 1
ATOM 720 C C . LYS A 1 89 ? 1.965 17.186 -6.315 1.00 89.25 89 LYS A C 1
ATOM 722 O O . LYS A 1 89 ? 2.194 17.571 -7.456 1.00 89.25 89 LYS A O 1
ATOM 727 N N . SER A 1 90 ? 2.169 17.967 -5.254 1.00 91.81 90 SER A N 1
ATOM 728 C CA . SER A 1 90 ? 2.718 19.327 -5.345 1.00 91.81 90 SER A CA 1
ATOM 729 C C . SER A 1 90 ? 4.246 19.378 -5.487 1.00 91.81 90 SER A C 1
ATOM 731 O O . SER A 1 90 ? 4.804 20.465 -5.619 1.00 91.81 90 SER A O 1
ATOM 733 N N . GLY A 1 91 ? 4.943 18.236 -5.444 1.00 88.88 91 GLY A N 1
ATOM 734 C CA . GLY A 1 91 ? 6.409 18.171 -5.466 1.00 88.88 91 GLY A CA 1
ATOM 735 C C . GLY A 1 91 ? 7.092 18.591 -4.156 1.00 88.88 91 GLY A C 1
ATOM 736 O O . GLY A 1 91 ? 8.317 18.672 -4.100 1.00 88.88 91 GLY A O 1
ATOM 737 N N . GLY A 1 92 ? 6.331 18.838 -3.086 1.00 90.56 92 GLY A N 1
ATOM 738 C CA . GLY A 1 92 ? 6.842 19.114 -1.739 1.00 90.56 92 GLY A CA 1
ATOM 739 C C . GLY A 1 92 ? 7.432 17.892 -1.018 1.00 90.56 92 GLY A C 1
ATOM 740 O O . GLY A 1 92 ? 8.065 18.051 0.030 1.00 90.56 92 GLY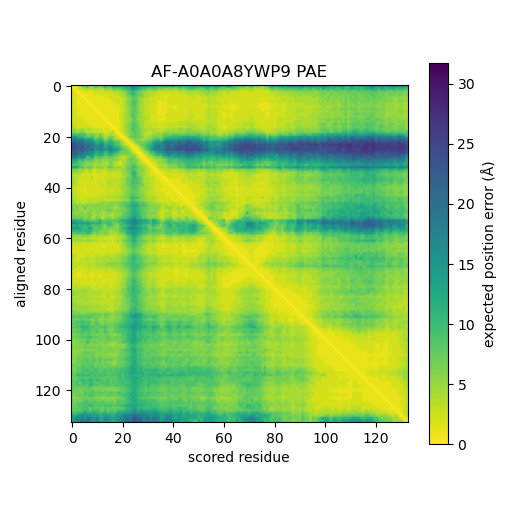 A O 1
ATOM 741 N N . LEU A 1 93 ? 7.231 16.685 -1.556 1.00 88.69 93 LEU A N 1
ATOM 742 C CA . LEU A 1 93 ? 7.950 15.462 -1.194 1.00 88.69 93 LEU A CA 1
ATOM 743 C C . LEU A 1 93 ? 8.504 14.784 -2.459 1.00 88.69 93 LEU A C 1
ATOM 745 O O . LEU A 1 93 ? 7.786 14.694 -3.456 1.00 88.69 93 LEU A O 1
ATOM 749 N N . PRO A 1 94 ? 9.756 14.289 -2.439 1.00 86.88 94 PRO A N 1
ATOM 750 C CA . PRO A 1 94 ? 10.344 13.618 -3.592 1.00 86.88 94 PRO A CA 1
ATOM 751 C C . PRO A 1 94 ? 9.794 12.197 -3.742 1.00 86.88 94 PRO A C 1
ATOM 753 O O . PRO A 1 94 ? 9.733 11.445 -2.771 1.00 86.88 94 PRO A O 1
ATOM 756 N N . LEU A 1 95 ? 9.474 11.792 -4.971 1.00 84.50 95 LEU A N 1
ATOM 757 C CA . LEU A 1 95 ? 9.200 10.388 -5.274 1.00 84.50 95 LEU A CA 1
ATOM 758 C C . LEU A 1 95 ? 10.499 9.580 -5.190 1.00 84.50 95 LEU A C 1
ATOM 760 O O . LEU A 1 95 ? 11.519 9.957 -5.770 1.00 84.50 95 LEU A O 1
ATOM 764 N N . ALA A 1 96 ? 10.459 8.463 -4.467 1.00 84.88 96 ALA A N 1
ATOM 765 C CA . ALA A 1 96 ? 11.584 7.545 -4.365 1.00 84.88 96 ALA A CA 1
ATOM 766 C C . ALA A 1 96 ? 11.403 6.404 -5.380 1.00 84.88 96 ALA A C 1
ATOM 768 O O . ALA A 1 96 ? 10.468 5.612 -5.233 1.00 84.88 96 ALA A O 1
ATOM 769 N N . PRO A 1 97 ? 12.269 6.284 -6.404 1.00 85.88 97 PRO A N 1
ATOM 770 C CA . PRO A 1 97 ? 12.214 5.144 -7.307 1.00 85.88 97 PRO A CA 1
ATOM 771 C C . PRO A 1 97 ? 12.559 3.847 -6.555 1.00 85.88 97 PRO A C 1
ATOM 773 O O . PRO A 1 97 ? 13.276 3.884 -5.547 1.00 85.88 97 PRO A O 1
ATOM 776 N N . PRO A 1 98 ? 12.098 2.679 -7.040 1.00 89.44 98 PRO A N 1
ATOM 777 C CA . PRO A 1 98 ? 12.495 1.402 -6.461 1.00 89.44 98 PRO A CA 1
ATOM 778 C C . PRO A 1 98 ? 14.022 1.244 -6.498 1.00 89.44 98 PRO A C 1
ATOM 780 O O . PRO A 1 98 ? 14.689 1.662 -7.446 1.00 89.44 98 PRO A O 1
ATOM 783 N N . SER A 1 99 ? 14.592 0.600 -5.475 1.00 93.25 99 SER A N 1
ATOM 784 C CA . SER A 1 99 ? 16.019 0.259 -5.483 1.00 93.25 99 SER A CA 1
ATOM 785 C C . SER A 1 99 ? 16.349 -0.635 -6.682 1.00 93.25 99 SER A C 1
ATOM 787 O O . SER A 1 99 ? 15.491 -1.377 -7.157 1.00 93.25 99 SER A O 1
ATOM 789 N N . LYS A 1 100 ? 17.605 -0.632 -7.152 1.00 93.88 100 LYS A 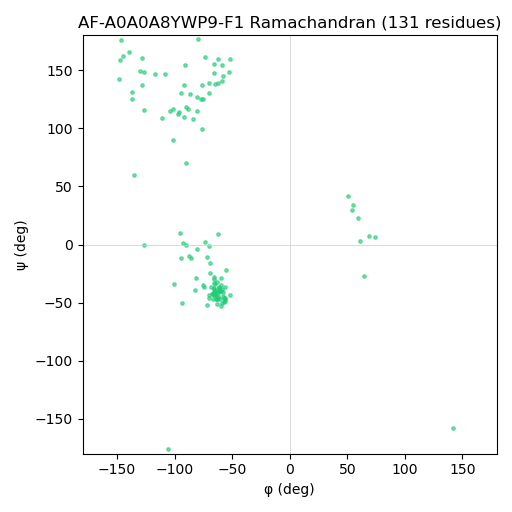N 1
ATOM 790 C CA . LYS A 1 100 ? 18.025 -1.468 -8.296 1.00 93.88 100 LYS A CA 1
ATOM 791 C C . LYS A 1 100 ? 17.645 -2.942 -8.117 1.00 93.88 100 LYS A C 1
ATOM 793 O O . LYS A 1 100 ? 17.138 -3.566 -9.042 1.00 93.88 100 LYS A O 1
ATOM 798 N N . THR A 1 101 ? 17.850 -3.479 -6.916 1.00 96.00 101 THR A N 1
ATOM 799 C CA . THR A 1 101 ? 17.519 -4.872 -6.586 1.00 96.00 101 THR A CA 1
ATOM 800 C C . THR A 1 101 ? 16.014 -5.121 -6.620 1.00 96.00 101 THR A C 1
ATOM 802 O O . THR A 1 101 ? 15.563 -6.145 -7.137 1.00 96.00 101 THR A O 1
ATOM 805 N N . TYR A 1 102 ? 15.224 -4.183 -6.094 1.00 94.75 102 TYR A N 1
ATOM 806 C CA . TYR A 1 102 ? 13.773 -4.317 -6.108 1.00 94.75 102 TYR A CA 1
ATOM 807 C C . TYR A 1 102 ? 13.210 -4.168 -7.526 1.00 94.75 102 TYR A C 1
ATOM 809 O O . TYR A 1 102 ? 12.428 -5.009 -7.956 1.00 94.75 102 TYR A O 1
ATOM 817 N N . ALA A 1 103 ? 13.693 -3.195 -8.301 1.00 95.69 103 ALA A N 1
ATOM 818 C CA . ALA A 1 103 ? 13.351 -3.031 -9.712 1.00 95.69 103 ALA A CA 1
ATOM 819 C C . ALA A 1 103 ? 13.660 -4.299 -10.526 1.00 95.69 103 ALA A C 1
ATOM 821 O O . ALA A 1 103 ? 12.799 -4.778 -11.259 1.00 95.69 103 ALA A O 1
ATOM 822 N N . ALA A 1 104 ? 14.837 -4.906 -10.337 1.00 96.19 104 ALA A N 1
ATOM 823 C CA . ALA A 1 104 ? 15.190 -6.169 -10.988 1.00 96.19 104 ALA A CA 1
ATOM 824 C C . ALA A 1 104 ? 14.241 -7.317 -10.599 1.00 96.19 104 ALA A C 1
ATOM 826 O O . ALA A 1 104 ? 13.888 -8.144 -11.437 1.00 96.19 104 ALA A O 1
ATOM 827 N N . THR A 1 105 ? 13.790 -7.349 -9.342 1.00 97.38 105 THR A N 1
ATOM 828 C CA . THR A 1 105 ? 12.810 -8.337 -8.865 1.00 97.38 105 THR A CA 1
ATOM 829 C C . THR A 1 105 ? 11.450 -8.148 -9.539 1.00 97.38 105 THR A C 1
ATOM 831 O O . THR A 1 105 ? 10.852 -9.130 -9.976 1.00 97.38 105 THR A O 1
ATOM 834 N N . LEU A 1 106 ? 10.984 -6.902 -9.674 1.00 96.50 106 LEU A N 1
ATOM 835 C CA . LEU A 1 106 ? 9.733 -6.574 -10.364 1.00 96.50 106 LEU A CA 1
ATOM 836 C C . LEU A 1 106 ? 9.796 -6.946 -11.850 1.00 96.50 106 LEU A C 1
ATOM 838 O O . LEU A 1 106 ? 8.889 -7.610 -12.347 1.00 96.50 106 LEU A O 1
ATOM 842 N N . ILE A 1 107 ? 10.887 -6.586 -12.535 1.00 97.50 107 ILE A N 1
ATOM 843 C CA . ILE A 1 107 ? 11.120 -6.942 -13.943 1.00 97.50 107 ILE A CA 1
ATOM 844 C C . ILE A 1 107 ? 11.079 -8.461 -14.112 1.00 97.50 107 ILE A C 1
ATOM 846 O O . ILE A 1 107 ? 10.344 -8.966 -14.957 1.00 97.50 107 ILE A O 1
ATOM 850 N N . ARG A 1 108 ? 11.806 -9.202 -13.265 1.00 97.69 108 ARG A N 1
ATOM 851 C CA . ARG A 1 108 ? 11.809 -10.668 -13.308 1.00 97.69 108 ARG A CA 1
ATOM 852 C C . ARG A 1 108 ? 10.401 -11.242 -13.148 1.00 97.69 108 ARG A C 1
ATOM 854 O O . ARG A 1 108 ? 10.015 -12.097 -13.934 1.00 97.69 108 ARG A O 1
ATOM 861 N N . GLY A 1 109 ? 9.625 -10.746 -12.183 1.00 97.25 109 GLY A N 1
ATOM 862 C CA . GLY A 1 109 ? 8.248 -11.196 -11.967 1.00 97.25 109 GLY A CA 1
ATOM 863 C C . GLY A 1 109 ? 7.332 -10.948 -13.171 1.00 97.25 109 GLY A C 1
ATOM 864 O O . GLY A 1 109 ? 6.539 -11.819 -13.522 1.00 97.25 109 GLY A O 1
ATOM 865 N N . LEU A 1 110 ? 7.466 -9.797 -13.838 1.00 97.69 110 LEU A N 1
ATOM 866 C CA . LEU A 1 110 ? 6.689 -9.464 -15.040 1.00 97.69 110 LEU A CA 1
ATOM 867 C C . LEU A 1 110 ? 7.026 -10.384 -16.223 1.00 97.69 110 LEU A C 1
ATOM 869 O O . LEU A 1 110 ? 6.116 -10.828 -16.928 1.00 97.69 110 LEU A O 1
ATOM 873 N N . VAL A 1 111 ? 8.309 -10.705 -16.406 1.00 98.06 111 VAL A N 1
ATOM 874 C CA . VAL A 1 111 ? 8.792 -11.585 -17.483 1.00 98.06 111 VAL A CA 1
ATOM 875 C C . VAL A 1 111 ? 8.413 -13.042 -17.228 1.00 98.06 111 VAL A C 1
ATOM 877 O O . VAL A 1 111 ? 7.805 -13.690 -18.080 1.00 98.06 111 VAL A O 1
ATOM 880 N N . GLU A 1 112 ? 8.722 -13.571 -16.044 1.00 98.00 112 GLU A N 1
ATOM 881 C CA . GLU A 1 112 ? 8.412 -14.961 -15.678 1.00 98.00 112 GLU A CA 1
ATOM 882 C C . GLU A 1 112 ? 6.898 -15.203 -15.608 1.00 98.00 112 GLU A C 1
ATOM 884 O O . GLU A 1 112 ? 6.414 -16.264 -16.006 1.00 98.00 112 GLU A O 1
ATOM 889 N N . GLY A 1 113 ? 6.136 -14.189 -15.183 1.00 96.56 113 GLY A N 1
ATOM 890 C CA . GLY A 1 113 ? 4.674 -14.172 -15.212 1.00 96.56 113 GLY A CA 1
ATOM 891 C C . GLY A 1 113 ? 4.065 -13.992 -16.607 1.00 96.56 113 GLY A C 1
ATOM 892 O O . GLY A 1 113 ? 2.839 -13.920 -16.716 1.00 96.56 113 GLY A O 1
ATOM 893 N N . LYS A 1 114 ? 4.892 -13.911 -17.662 1.00 96.44 114 LYS A N 1
ATOM 894 C CA . LYS A 1 114 ? 4.502 -13.735 -19.073 1.00 96.44 114 LYS A CA 1
ATOM 895 C C . LYS A 1 114 ? 3.589 -12.527 -19.315 1.00 96.44 114 LYS A C 1
ATOM 897 O O . LYS A 1 114 ? 2.757 -12.559 -20.218 1.00 96.44 114 LYS A O 1
ATOM 902 N N . GLN A 1 115 ? 3.720 -11.486 -18.494 1.00 96.94 115 GLN A N 1
ATOM 903 C CA . GLN A 1 115 ? 2.948 -10.251 -18.643 1.00 96.94 115 GLN A CA 1
ATOM 904 C C . GLN A 1 115 ? 3.582 -9.334 -19.691 1.00 96.94 115 GLN A C 1
ATOM 906 O O . GLN A 1 115 ? 2.869 -8.700 -20.462 1.00 96.94 115 GLN A O 1
ATOM 911 N N . LEU A 1 116 ? 4.917 -9.276 -19.716 1.00 97.50 116 LEU A N 1
ATOM 912 C CA . LEU A 1 116 ? 5.727 -8.454 -20.617 1.00 97.50 116 LEU A CA 1
ATOM 913 C C . LEU A 1 116 ? 7.012 -9.210 -20.992 1.00 97.50 116 LEU A C 1
ATOM 915 O O . LEU A 1 116 ? 7.399 -10.157 -20.305 1.00 97.50 116 LEU A O 1
ATOM 919 N N . ASP A 1 117 ? 7.682 -8.792 -22.063 1.00 97.69 117 ASP A N 1
ATOM 920 C CA . ASP A 1 117 ? 9.063 -9.198 -22.336 1.00 97.69 117 ASP A CA 1
ATOM 921 C C . ASP A 1 117 ? 10.062 -8.381 -21.490 1.00 97.69 117 ASP A C 1
ATOM 923 O O . ASP A 1 117 ? 9.678 -7.526 -20.689 1.00 97.69 117 ASP A O 1
ATOM 927 N N . ALA A 1 118 ? 11.357 -8.697 -21.602 1.00 96.19 118 ALA A N 1
ATOM 928 C CA . ALA A 1 118 ? 12.386 -8.096 -20.754 1.00 96.19 118 ALA A CA 1
ATOM 929 C C . ALA A 1 118 ? 12.501 -6.575 -20.941 1.00 96.19 118 ALA A C 1
ATOM 931 O O . ALA A 1 118 ? 12.563 -5.844 -19.949 1.00 96.19 118 ALA A O 1
ATOM 932 N N . ASP A 1 119 ? 12.486 -6.114 -22.193 1.00 97.25 119 ASP A N 1
ATOM 933 C CA . ASP A 1 119 ? 12.599 -4.694 -22.525 1.00 97.25 119 ASP A CA 1
ATOM 934 C C . ASP A 1 119 ? 11.331 -3.941 -22.102 1.00 97.25 119 ASP A C 1
ATOM 936 O O . ASP A 1 119 ? 11.413 -2.941 -21.387 1.00 97.25 119 ASP A O 1
ATOM 940 N N . GLY A 1 120 ? 10.147 -4.476 -22.411 1.00 97.50 120 GLY A N 1
ATOM 941 C CA . GLY A 1 120 ? 8.872 -3.886 -22.011 1.00 97.50 120 GLY A CA 1
ATOM 942 C C . GLY A 1 120 ? 8.696 -3.807 -20.494 1.00 97.50 120 GLY A C 1
ATOM 943 O O . GLY A 1 120 ? 8.174 -2.815 -19.981 1.00 97.50 120 GLY A O 1
ATOM 944 N N . ALA A 1 121 ? 9.162 -4.809 -19.744 1.00 97.25 121 ALA A N 1
ATOM 945 C CA . ALA A 1 121 ? 9.137 -4.780 -18.283 1.00 97.25 121 ALA A CA 1
ATOM 946 C C . ALA A 1 121 ? 10.081 -3.711 -17.707 1.00 97.25 121 ALA A C 1
ATOM 948 O O . ALA A 1 121 ? 9.703 -2.998 -16.772 1.00 97.25 121 ALA A O 1
ATOM 949 N N . ALA A 1 122 ? 11.291 -3.572 -18.259 1.00 95.94 122 ALA A N 1
ATOM 950 C CA . ALA A 1 122 ? 12.234 -2.536 -17.845 1.00 95.94 122 ALA A CA 1
ATOM 951 C C . ALA A 1 122 ? 11.685 -1.131 -18.133 1.00 95.94 122 ALA A C 1
ATOM 953 O O . ALA A 1 122 ? 11.680 -0.273 -17.243 1.00 95.94 122 ALA A O 1
ATOM 954 N N . ASP A 1 123 ? 11.150 -0.917 -19.333 1.00 96.56 123 ASP A N 1
ATOM 955 C CA . ASP A 1 123 ? 10.556 0.353 -19.746 1.00 96.56 123 ASP A CA 1
ATOM 956 C C . ASP A 1 123 ? 9.341 0.722 -18.898 1.00 96.56 123 ASP A C 1
ATOM 958 O O . ASP A 1 123 ? 9.197 1.881 -18.495 1.00 96.56 123 ASP A O 1
ATOM 962 N N . TYR A 1 124 ? 8.496 -0.254 -18.561 1.00 95.19 124 TYR A N 1
ATOM 963 C CA . TYR A 1 124 ? 7.352 -0.051 -17.679 1.00 95.19 124 TYR A CA 1
ATOM 964 C C . TYR A 1 124 ? 7.782 0.462 -16.298 1.00 95.19 124 TYR A C 1
ATOM 966 O O . TYR A 1 124 ? 7.265 1.481 -15.830 1.00 95.19 124 TYR A O 1
ATOM 974 N N . ILE A 1 125 ? 8.753 -0.199 -15.659 1.00 94.25 125 ILE A N 1
ATOM 975 C CA . ILE A 1 125 ? 9.235 0.184 -14.323 1.00 94.25 125 ILE A CA 1
ATOM 976 C C . ILE A 1 125 ? 9.933 1.549 -14.354 1.00 94.25 125 ILE A C 1
ATOM 978 O O . ILE A 1 125 ? 9.668 2.387 -13.489 1.00 94.25 125 ILE A O 1
ATOM 982 N N . ASN A 1 126 ? 10.767 1.813 -15.363 1.00 91.38 126 ASN A N 1
ATOM 983 C CA . ASN A 1 126 ? 11.448 3.102 -15.518 1.00 91.38 126 ASN A CA 1
ATOM 984 C C . ASN A 1 126 ? 10.453 4.246 -15.757 1.00 91.38 126 ASN A C 1
ATOM 986 O O . ASN A 1 126 ? 10.554 5.303 -15.134 1.00 91.38 126 ASN A O 1
ATOM 990 N N . SER A 1 127 ? 9.453 4.021 -16.611 1.00 91.50 127 SER A N 1
ATOM 991 C CA . SER A 1 127 ? 8.406 5.006 -16.894 1.00 91.50 127 SER A CA 1
ATOM 992 C C . SER A 1 127 ? 7.534 5.280 -15.673 1.00 91.50 127 SER A C 1
ATOM 994 O O . SER A 1 127 ? 7.152 6.424 -15.441 1.00 91.50 127 SER A O 1
ATOM 996 N N . ALA A 1 128 ? 7.218 4.252 -14.880 1.00 88.19 128 ALA A N 1
ATOM 997 C CA . ALA A 1 128 ? 6.470 4.409 -13.636 1.00 88.19 128 ALA A CA 1
ATOM 998 C C . ALA A 1 128 ? 7.260 5.222 -12.600 1.00 88.19 128 ALA A C 1
ATOM 1000 O O . ALA A 1 128 ? 6.694 6.102 -11.963 1.00 88.19 128 ALA A O 1
ATOM 1001 N N . ALA A 1 129 ? 8.568 4.983 -12.479 1.00 85.25 129 ALA A N 1
ATOM 1002 C CA . ALA A 1 129 ? 9.439 5.719 -11.564 1.00 85.25 129 ALA A CA 1
ATOM 1003 C C . ALA A 1 129 ? 9.598 7.206 -11.933 1.00 85.25 129 ALA A C 1
ATOM 1005 O O . ALA A 1 129 ? 9.812 8.037 -11.054 1.00 85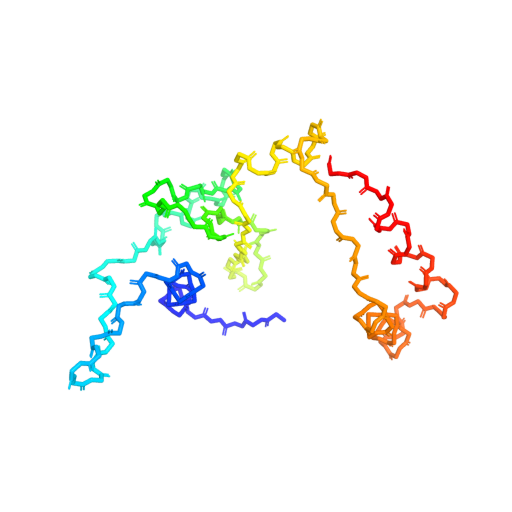.25 129 ALA A O 1
ATOM 1006 N N . ALA A 1 130 ? 9.497 7.542 -13.221 1.00 82.56 130 ALA A N 1
ATOM 1007 C CA . ALA A 1 130 ? 9.564 8.917 -13.714 1.00 82.56 130 ALA A CA 1
ATOM 1008 C C . ALA A 1 130 ? 8.203 9.639 -13.716 1.00 82.56 130 ALA A C 1
ATOM 1010 O O . ALA A 1 130 ? 8.146 10.845 -13.965 1.00 82.56 130 ALA A O 1
ATOM 1011 N N . ARG A 1 131 ? 7.101 8.919 -13.480 1.00 81.00 131 ARG A N 1
ATOM 1012 C CA . ARG A 1 131 ? 5.749 9.480 -13.507 1.00 81.00 131 ARG A CA 1
ATOM 1013 C C . ARG A 1 131 ? 5.464 10.202 -12.188 1.00 81.00 131 ARG A C 1
ATOM 1015 O O . ARG A 1 131 ? 5.618 9.618 -11.122 1.00 81.00 131 ARG A O 1
ATOM 1022 N N . GLY A 1 132 ? 5.034 11.461 -12.270 1.00 71.00 132 GLY A N 1
ATOM 1023 C CA . GLY A 1 132 ? 4.491 12.187 -11.117 1.00 71.00 132 GLY A CA 1
ATOM 1024 C C . GLY A 1 132 ? 3.217 11.531 -10.566 1.00 71.00 132 GLY A C 1
ATOM 1025 O O . GLY A 1 132 ? 2.565 10.762 -11.278 1.00 71.00 132 GLY A O 1
ATOM 1026 N N . LEU A 1 133 ? 2.882 11.841 -9.309 1.00 70.62 133 LEU A N 1
ATOM 1027 C CA . LEU A 1 133 ? 1.615 11.456 -8.670 1.00 70.62 133 LEU A CA 1
ATOM 1028 C C . LEU A 1 133 ? 0.483 12.436 -8.999 1.00 70.62 133 LEU A C 1
ATOM 1030 O O . LEU A 1 133 ? 0.768 13.650 -9.088 1.00 70.62 133 LEU A O 1
#

Organism: Arundo donax (NCBI:txid35708)

Secondary structure (DSSP, 8-state):
-----HHHHHHHHHHHTT-SEEETTTTEEEPPSS-SS-HHHHHHHHHHSEEE-TTSTT-SS-EEEEEEEETTEEEEEEES-HHHHHHHHTTSS---PPPHHHHHHHHHHHHHTTSS-HHHHHHHHHHHHH---

pLDDT: mean 88.42, std 9.64, range [53.59, 98.06]

Nearest PDB structures (foldseek):
  5nr1-assembly1_A  TM=2.741E-01  e=7.565E+00  Caulobacter vibrioides

Solvent-accessible surface area (backbone atoms only — not comparable to full-atom values): 7919 Å² total; per-residue (Å²): 132,90,90,72,54,65,68,58,53,35,53,50,51,31,56,71,43,65,57,50,45,70,45,89,86,76,78,49,73,43,68,71,97,62,76,90,61,54,72,68,53,52,56,51,16,73,76,65,33,48,48,73,46,81,86,50,79,94,32,58,51,26,23,37,34,42,80,51,67,59,95,89,39,78,40,73,49,69,36,55,35,67,71,54,53,54,25,37,51,72,62,76,38,85,86,79,60,71,52,73,70,55,46,51,51,53,32,49,50,32,34,78,66,67,74,35,53,71,66,58,26,48,50,50,53,53,52,56,58,71,49,82,103

Mean predicted aligned error: 6.6 Å

Radius of gyration: 18.2 Å; Cα contacts (8 Å, |Δi|>4): 144; chains: 1; bounding box: 38×34×54 Å

Foldseek 3Di:
DDDDDLVVVQVVQCVQFVVWDQPVPPRDTDHDPDGLDDPVNLVVQQVVQWDASPVRPPGQWRIKGWPHDDPNHTDIDTGGGPVVVVCQLVVVDDQDQDDPVVLVVQLVCCCVVVVDNNVVSNCVSVVVSVDGD

Sequence (133 aa):
MYKITLEQFNDVLFQENRLVLENGKDGNVQYPDSPLIGSSEVEFMSINKARHLETIKDSWYSNVLYLGKEDDLPILTMTCPLSDIERFKSGGLPLAPPSKTYAATLIRGLVEGKQLDADGAADYINSAAARGL